Protein AF-A0A962G6C9-F1 (afdb_monomer_lite)

Secondary structure (DSSP, 8-state):
-----------------------------------EEEEEEETTS-EEEEEES-HHHHHHHHTT-TTEEEEEEEEETTS-SEEEEEBTTB-EEEEEEEEEEEEESS-EEEEEEE-PEESSS-BTTTEEEE-EEEEEEE-TTB-TT-PPPPEEEEEEEEE---S--S--EEEEE--

Radius of gyration: 26.84 Å; chains: 1; bounding box: 60×56×81 Å

pLDDT: mean 74.44, std 20.18, range [27.8, 94.75]

Structure (mmCIF, N/CA/C/O backbone):
data_AF-A0A962G6C9-F1
#
_entry.id   AF-A0A962G6C9-F1
#
loop_
_atom_site.group_PDB
_atom_site.id
_atom_site.type_symbol
_atom_site.label_atom_id
_atom_site.label_alt_id
_atom_site.label_comp_id
_atom_site.label_asym_id
_atom_site.label_entity_id
_atom_site.label_seq_id
_atom_site.pdbx_PDB_ins_code
_atom_site.Cartn_x
_atom_site.Cartn_y
_atom_site.Cartn_z
_atom_site.occupancy
_atom_site.B_iso_or_equiv
_atom_site.auth_seq_id
_atom_site.auth_comp_id
_atom_site.auth_asym_id
_atom_site.auth_atom_id
_atom_site.pdbx_PDB_model_num
ATOM 1 N N . MET A 1 1 ? 42.142 18.738 60.451 1.00 36.59 1 MET A N 1
ATOM 2 C CA . MET A 1 1 ? 43.001 19.901 60.116 1.00 36.59 1 MET A CA 1
ATOM 3 C C . MET A 1 1 ? 42.982 20.017 58.597 1.00 36.59 1 MET A C 1
ATOM 5 O O . MET A 1 1 ? 43.305 19.032 57.965 1.00 36.59 1 MET A O 1
ATOM 9 N N . ASN A 1 2 ? 42.498 21.064 57.933 1.00 34.97 2 ASN A N 1
ATOM 10 C CA . ASN A 1 2 ? 42.371 22.467 58.307 1.00 34.97 2 ASN A CA 1
ATOM 11 C C . ASN A 1 2 ? 41.088 23.094 57.746 1.00 34.97 2 ASN A C 1
ATOM 13 O O . ASN A 1 2 ? 40.652 22.789 56.641 1.00 34.97 2 ASN A O 1
ATOM 17 N N . ILE A 1 3 ? 40.534 23.989 58.557 1.00 39.53 3 ILE A N 1
ATOM 18 C CA . ILE A 1 3 ? 39.467 24.937 58.252 1.00 39.53 3 ILE A CA 1
ATOM 19 C C . ILE A 1 3 ? 40.115 26.148 57.574 1.00 39.53 3 ILE A C 1
ATOM 21 O O . ILE A 1 3 ? 41.134 26.634 58.063 1.00 39.53 3 ILE A O 1
ATOM 25 N N . LEU A 1 4 ? 39.501 26.687 56.519 1.00 37.72 4 LEU A N 1
ATOM 26 C CA . LEU A 1 4 ? 39.697 28.091 56.159 1.00 37.72 4 LEU A CA 1
ATOM 27 C C . LEU A 1 4 ? 38.360 28.708 55.733 1.00 37.72 4 LEU A C 1
ATOM 29 O O . LEU A 1 4 ? 37.904 28.550 54.604 1.00 37.72 4 LEU A O 1
ATOM 33 N N . CYS A 1 5 ? 37.734 29.403 56.681 1.00 33.31 5 CYS A N 1
ATOM 34 C CA . CYS A 1 5 ? 36.643 30.339 56.443 1.00 33.31 5 CYS A CA 1
ATOM 35 C C . CYS A 1 5 ? 37.229 31.696 56.035 1.00 33.31 5 CYS A C 1
ATOM 37 O O . CYS A 1 5 ? 38.112 32.207 56.722 1.00 33.31 5 CYS A O 1
ATOM 39 N N . ILE A 1 6 ? 36.675 32.332 55.001 1.00 50.03 6 ILE A N 1
ATOM 40 C CA . ILE A 1 6 ? 36.778 33.785 54.819 1.00 50.03 6 ILE A CA 1
ATOM 41 C C . ILE A 1 6 ? 35.361 34.328 54.632 1.00 50.03 6 ILE A C 1
ATOM 43 O O . ILE A 1 6 ? 34.723 34.111 53.607 1.00 50.03 6 ILE A O 1
ATOM 47 N N . CYS A 1 7 ? 34.877 35.037 55.651 1.00 37.78 7 CYS A N 1
ATOM 48 C CA . CYS A 1 7 ? 33.673 35.860 55.601 1.00 37.78 7 CYS A CA 1
ATOM 49 C C . CYS A 1 7 ? 34.044 37.297 55.208 1.00 37.78 7 CYS A C 1
ATOM 51 O O . CYS A 1 7 ? 34.877 37.905 55.877 1.00 37.78 7 CYS A O 1
ATOM 53 N N . ARG A 1 8 ? 33.342 37.884 54.229 1.00 34.12 8 ARG A N 1
ATOM 54 C CA . ARG A 1 8 ? 33.003 39.322 54.199 1.00 34.12 8 ARG A CA 1
ATOM 55 C C . ARG A 1 8 ? 31.625 39.521 53.548 1.00 34.12 8 ARG A C 1
ATOM 57 O O . ARG A 1 8 ? 31.413 39.183 52.391 1.00 34.12 8 ARG A O 1
ATOM 64 N N . THR A 1 9 ? 30.698 40.041 54.345 1.00 39.00 9 THR A N 1
ATOM 65 C CA . THR A 1 9 ? 29.348 40.563 54.043 1.00 39.00 9 THR A CA 1
ATOM 66 C C . THR A 1 9 ? 29.424 42.000 53.456 1.00 39.00 9 THR A C 1
ATOM 68 O O . THR A 1 9 ? 30.525 42.538 53.358 1.00 39.00 9 THR A O 1
ATOM 71 N N . PRO A 1 10 ? 28.312 42.741 53.236 1.00 51.50 10 PRO A N 1
ATOM 72 C CA . PRO A 1 10 ? 27.133 42.487 52.387 1.00 51.50 10 PRO A CA 1
ATOM 73 C C . PRO A 1 10 ? 26.780 43.717 51.492 1.00 51.50 10 PRO A C 1
ATOM 75 O O . PRO A 1 10 ? 27.115 44.848 51.833 1.00 51.50 10 PRO A O 1
ATOM 78 N N . ALA A 1 11 ? 26.005 43.563 50.407 1.00 36.72 11 ALA A N 1
ATOM 79 C CA . ALA A 1 11 ? 25.387 44.717 49.721 1.00 36.72 11 ALA A CA 1
ATOM 80 C C . ALA A 1 11 ? 24.060 44.379 49.003 1.00 36.72 11 ALA A C 1
ATOM 82 O O . ALA A 1 11 ? 24.026 43.967 47.855 1.00 36.72 11 ALA A O 1
ATOM 83 N N . ARG A 1 12 ? 22.968 44.534 49.762 1.00 34.00 12 ARG A N 1
ATOM 84 C CA . ARG A 1 12 ? 21.758 45.346 49.498 1.00 34.00 12 ARG A CA 1
ATOM 85 C C . ARG A 1 12 ? 21.160 45.447 48.068 1.00 34.00 12 ARG A C 1
ATOM 87 O O . ARG A 1 12 ? 21.757 46.077 47.210 1.00 34.00 12 ARG A O 1
ATOM 94 N N . ARG A 1 13 ? 19.850 45.104 48.008 1.00 37.91 13 ARG A N 1
ATOM 95 C CA . ARG A 1 13 ? 18.742 45.617 47.141 1.00 37.91 13 ARG A CA 1
ATOM 96 C C . ARG A 1 13 ? 18.883 45.325 45.635 1.00 37.91 13 ARG A C 1
ATOM 98 O O . ARG A 1 13 ? 19.931 45.546 45.068 1.00 37.91 13 ARG A O 1
ATOM 105 N N . THR A 1 14 ? 17.891 44.773 44.937 1.00 40.28 14 THR A N 1
ATOM 106 C CA . THR A 1 14 ? 16.500 45.237 44.706 1.00 40.28 14 THR A CA 1
ATOM 107 C C . THR A 1 14 ? 15.707 44.052 44.119 1.00 40.28 14 THR A C 1
ATOM 109 O O . THR A 1 14 ? 16.202 43.377 43.230 1.00 40.28 14 THR A O 1
ATOM 112 N N . ALA A 1 15 ? 14.589 43.620 44.709 1.00 39.62 15 ALA A N 1
ATOM 113 C CA . ALA A 1 15 ? 13.221 43.946 44.273 1.00 39.62 15 ALA A CA 1
ATOM 114 C C . ALA A 1 15 ? 12.994 43.940 42.744 1.00 39.62 15 ALA A C 1
ATOM 116 O O . ALA A 1 15 ? 13.445 44.859 42.068 1.00 39.62 15 ALA A O 1
ATOM 117 N N . GLY A 1 16 ? 12.201 42.984 42.240 1.00 34.03 16 GLY A N 1
ATOM 118 C CA . GLY A 1 16 ? 11.497 43.140 40.961 1.00 34.03 16 GLY A CA 1
ATOM 119 C C . GLY A 1 16 ? 11.275 41.858 40.156 1.00 34.03 16 GLY A C 1
ATOM 120 O O . GLY A 1 16 ? 12.188 41.390 39.496 1.00 34.03 16 GLY A O 1
ATOM 121 N N . ALA A 1 17 ? 10.024 41.385 40.154 1.00 39.97 17 ALA A N 1
ATOM 122 C CA . ALA A 1 17 ? 9.391 40.521 39.149 1.00 39.97 17 ALA A CA 1
ATOM 123 C C . ALA A 1 17 ? 9.892 39.066 38.991 1.00 39.97 17 ALA A C 1
ATOM 125 O O . ALA A 1 17 ? 10.670 38.729 38.104 1.00 39.97 17 ALA A O 1
ATOM 126 N N . ILE A 1 18 ? 9.288 38.163 39.773 1.00 38.72 18 ILE A N 1
ATOM 127 C CA . ILE A 1 18 ? 9.101 36.763 39.367 1.00 38.72 18 ILE A CA 1
ATOM 128 C C . ILE A 1 18 ? 8.044 36.773 38.256 1.00 38.72 18 ILE A C 1
ATOM 130 O O . ILE A 1 18 ? 6.843 36.804 38.523 1.00 38.72 18 ILE A O 1
ATOM 134 N N . ALA A 1 19 ? 8.491 36.799 37.003 1.00 40.53 19 ALA A N 1
ATOM 135 C CA . ALA A 1 19 ? 7.649 36.431 35.877 1.00 40.53 19 ALA A CA 1
ATOM 136 C C . ALA A 1 19 ? 7.504 34.905 35.901 1.00 40.53 19 ALA A C 1
ATOM 138 O O . ALA A 1 19 ? 8.415 34.172 35.519 1.00 40.53 19 ALA A O 1
ATOM 139 N N . VAL A 1 20 ? 6.369 34.428 36.414 1.00 40.72 20 VAL A N 1
ATOM 140 C CA . VAL A 1 20 ? 5.939 33.035 36.272 1.00 40.72 20 VAL A CA 1
ATOM 141 C C . VAL A 1 20 ? 5.709 32.791 34.780 1.00 40.72 20 VAL A C 1
ATOM 143 O O . VAL A 1 20 ? 4.656 33.116 34.236 1.00 40.72 20 VAL A O 1
ATOM 146 N N . LEU A 1 21 ? 6.730 32.273 34.101 1.00 37.56 21 LEU A N 1
ATOM 147 C CA . LEU A 1 21 ? 6.610 31.722 32.757 1.00 37.56 21 LEU A CA 1
ATOM 148 C C . LEU A 1 21 ? 5.788 30.432 32.859 1.00 37.56 21 LEU A C 1
ATOM 150 O O . LEU A 1 21 ? 6.303 29.374 33.214 1.00 37.56 21 LEU A O 1
ATOM 154 N N . LEU A 1 22 ? 4.487 30.551 32.586 1.00 37.31 22 LEU A N 1
ATOM 155 C CA . LEU A 1 22 ? 3.615 29.423 32.266 1.00 37.31 22 LEU A CA 1
ATOM 156 C C . LEU A 1 22 ? 4.276 28.600 31.143 1.00 37.31 22 LEU A C 1
ATOM 158 O O . LEU A 1 22 ? 4.651 29.194 30.126 1.00 37.31 22 LEU A O 1
ATOM 162 N N . PRO A 1 23 ? 4.382 27.263 31.243 1.00 41.16 23 PRO A N 1
ATOM 163 C CA . PRO A 1 23 ? 4.684 26.467 30.071 1.00 41.16 23 PRO A CA 1
ATOM 164 C C . PRO A 1 23 ? 3.433 26.500 29.192 1.00 41.16 23 PRO A C 1
ATOM 166 O O . PRO A 1 23 ? 2.447 25.811 29.450 1.00 41.16 23 PRO A O 1
ATOM 169 N N . LEU A 1 24 ? 3.451 27.347 28.165 1.00 37.34 24 LEU A N 1
ATOM 170 C CA . LEU A 1 24 ? 2.517 27.247 27.056 1.00 37.34 24 LEU A CA 1
ATOM 171 C C . LEU A 1 24 ? 2.841 25.931 26.338 1.00 37.34 24 LEU A C 1
ATOM 173 O O . LEU A 1 24 ? 3.685 25.887 25.445 1.00 37.34 24 LEU A O 1
ATOM 177 N N . VAL A 1 25 ? 2.212 24.839 26.779 1.00 35.94 25 VAL A N 1
ATOM 178 C CA . VAL A 1 25 ? 2.174 23.581 26.035 1.00 35.94 25 VAL A CA 1
ATOM 179 C C . VAL A 1 25 ? 1.341 23.861 24.792 1.00 35.94 25 VAL A C 1
ATOM 181 O O . VAL A 1 25 ? 0.122 23.714 24.774 1.00 35.94 25 VAL A O 1
ATOM 184 N N . LEU A 1 26 ? 2.015 24.345 23.754 1.00 33.81 26 LEU A N 1
ATOM 185 C CA . LEU A 1 26 ? 1.517 24.327 22.393 1.00 33.81 26 LEU A CA 1
ATOM 186 C C . LEU A 1 26 ? 1.352 22.853 22.014 1.00 33.81 26 LEU A C 1
ATOM 188 O O . LEU A 1 26 ? 2.283 22.217 21.524 1.00 33.81 26 LEU A O 1
ATOM 192 N N . ALA A 1 27 ? 0.161 22.304 22.258 1.00 36.78 27 ALA A N 1
ATOM 193 C CA . ALA A 1 27 ? -0.325 21.117 21.571 1.00 36.78 27 ALA A CA 1
ATOM 194 C C . ALA A 1 27 ? -0.541 21.502 20.102 1.00 36.78 27 ALA A C 1
ATOM 196 O O . ALA A 1 27 ? -1.660 21.706 19.639 1.00 36.78 27 ALA A O 1
ATOM 197 N N . LEU A 1 28 ? 0.563 21.696 19.380 1.00 27.80 28 LEU A N 1
ATOM 198 C CA . LEU A 1 28 ? 0.532 21.737 17.932 1.00 27.80 28 LEU A CA 1
ATOM 199 C C . LEU A 1 28 ? -0.020 20.374 17.507 1.00 27.80 28 LEU A C 1
ATOM 201 O O . LEU A 1 28 ? 0.554 19.359 17.916 1.00 27.80 28 LEU A O 1
ATOM 205 N N . PRO A 1 29 ? -1.117 20.305 16.732 1.00 32.03 29 PRO A N 1
ATOM 206 C CA . PRO A 1 29 ? -1.449 19.061 16.070 1.00 32.03 29 PRO A CA 1
ATOM 207 C C . PRO A 1 29 ? -0.215 18.716 15.246 1.00 32.03 29 PRO A C 1
ATOM 209 O O . PRO A 1 29 ? 0.175 19.479 14.358 1.00 32.03 29 PRO A O 1
ATOM 212 N N . VAL A 1 30 ? 0.456 17.617 15.594 1.00 32.88 30 VAL A N 1
ATOM 213 C CA . VAL A 1 30 ? 1.446 17.007 14.717 1.00 32.88 30 VAL A CA 1
ATOM 214 C C . VAL A 1 30 ? 0.651 16.695 13.466 1.00 32.88 30 VAL A C 1
ATOM 216 O O . VAL A 1 30 ? -0.095 15.720 13.424 1.00 32.88 30 VAL A O 1
ATOM 219 N N . GLN A 1 31 ? 0.712 17.585 12.479 1.00 31.81 31 GLN A N 1
ATOM 220 C CA . GLN A 1 31 ? 0.276 17.248 11.147 1.00 31.81 31 GLN A CA 1
ATOM 221 C C . GLN A 1 31 ? 1.257 16.171 10.724 1.00 31.81 31 GLN A C 1
ATOM 223 O O . GLN A 1 31 ? 2.381 16.464 10.315 1.00 31.81 31 GLN A O 1
ATOM 228 N N . ALA A 1 32 ? 0.863 14.921 10.963 1.00 38.94 32 ALA A N 1
ATOM 229 C CA . ALA A 1 32 ? 1.493 13.756 10.400 1.00 38.94 32 ALA A CA 1
ATOM 230 C C . ALA A 1 32 ? 1.331 13.943 8.897 1.00 38.94 32 ALA A C 1
ATOM 232 O O . ALA A 1 32 ? 0.300 13.605 8.322 1.00 38.94 32 ALA A O 1
ATOM 233 N N . ARG A 1 33 ? 2.298 14.639 8.290 1.00 41.38 33 ARG A N 1
ATOM 234 C CA . ARG A 1 33 ? 2.400 14.745 6.843 1.00 41.38 33 ARG A CA 1
ATOM 235 C C . ARG A 1 33 ? 2.283 13.318 6.337 1.00 41.38 33 ARG A C 1
ATOM 237 O O . ARG A 1 33 ? 3.006 12.468 6.856 1.00 41.38 33 ARG A O 1
ATOM 244 N N . ALA A 1 34 ? 1.348 13.077 5.417 1.00 51.91 34 ALA A N 1
ATOM 245 C CA . ALA A 1 34 ? 1.219 11.812 4.710 1.00 51.91 34 ALA A CA 1
ATOM 246 C C . ALA A 1 34 ? 2.630 11.360 4.328 1.00 51.91 34 ALA A C 1
ATOM 248 O O . ALA A 1 34 ? 3.294 12.013 3.518 1.00 51.91 34 ALA A O 1
ATOM 249 N N . ALA A 1 35 ? 3.163 10.364 5.028 1.00 57.62 35 ALA A N 1
ATOM 250 C CA . ALA A 1 35 ? 4.516 9.915 4.785 1.00 57.62 35 ALA A CA 1
ATOM 251 C C . ALA A 1 35 ? 4.414 9.016 3.559 1.00 57.62 35 ALA A C 1
ATOM 253 O O . ALA A 1 35 ? 4.031 7.860 3.669 1.00 57.62 35 ALA A O 1
ATOM 254 N N . GLN A 1 36 ? 4.640 9.598 2.384 1.00 75.88 36 GLN A N 1
ATOM 255 C CA . GLN A 1 36 ? 4.642 8.859 1.130 1.00 75.88 36 GLN A CA 1
ATOM 256 C C . GLN A 1 36 ? 5.839 7.912 1.139 1.00 75.88 36 GLN A C 1
ATOM 258 O O . GLN A 1 36 ? 6.977 8.331 1.386 1.00 75.88 36 GLN A O 1
ATOM 263 N N . GLU A 1 37 ? 5.585 6.641 0.864 1.00 85.62 37 GLU A N 1
ATOM 264 C CA . GLU A 1 37 ? 6.616 5.615 0.819 1.00 85.62 37 GLU A CA 1
ATOM 265 C C . GLU A 1 37 ? 6.953 5.307 -0.639 1.00 85.62 37 GLU A C 1
ATOM 267 O O . GLU A 1 37 ? 6.101 4.917 -1.433 1.00 85.62 37 GLU A O 1
ATOM 272 N N . LEU A 1 38 ? 8.208 5.522 -1.026 1.00 87.94 38 LEU A N 1
ATOM 273 C CA . LEU A 1 38 ? 8.743 5.051 -2.297 1.00 87.94 38 LEU A CA 1
ATOM 274 C C . LEU A 1 38 ? 9.320 3.658 -2.083 1.00 87.94 38 LEU A C 1
ATOM 276 O O . LEU A 1 38 ? 10.279 3.503 -1.329 1.00 87.94 38 LEU A O 1
ATOM 280 N N . VAL A 1 39 ? 8.800 2.675 -2.807 1.00 89.81 39 VAL A N 1
ATOM 281 C CA . VAL A 1 39 ? 9.344 1.321 -2.834 1.00 89.81 39 VAL A CA 1
ATOM 282 C C . VAL A 1 39 ? 10.090 1.112 -4.144 1.00 89.81 39 VAL A C 1
ATOM 284 O O . VAL A 1 39 ? 9.560 1.326 -5.237 1.00 89.81 39 VAL A O 1
ATOM 287 N N . VAL A 1 40 ? 11.345 0.690 -4.029 1.00 91.38 40 VAL A N 1
ATOM 288 C CA . VAL A 1 40 ? 12.231 0.394 -5.153 1.00 91.38 40 VAL A CA 1
ATOM 289 C C . VAL A 1 40 ? 12.539 -1.092 -5.140 1.00 91.38 40 VAL A C 1
ATOM 291 O O . VAL A 1 40 ? 13.115 -1.601 -4.179 1.00 91.38 40 VAL A O 1
ATOM 294 N N . VAL A 1 41 ? 12.186 -1.783 -6.220 1.00 92.88 41 VAL A N 1
ATOM 295 C CA . VAL A 1 41 ? 12.489 -3.202 -6.407 1.00 92.88 41 VAL A CA 1
ATOM 296 C C . VAL A 1 41 ? 13.611 -3.319 -7.423 1.00 92.88 41 VAL A C 1
ATOM 298 O O . VAL A 1 41 ? 13.495 -2.861 -8.558 1.00 92.88 41 VAL A O 1
ATOM 301 N N . ARG A 1 42 ? 14.725 -3.928 -7.021 1.00 92.69 42 ARG A N 1
ATOM 302 C CA . ARG A 1 42 ? 15.888 -4.165 -7.882 1.00 92.69 42 ARG A CA 1
ATOM 303 C C . ARG A 1 42 ? 15.732 -5.464 -8.664 1.00 92.69 42 ARG A C 1
ATOM 305 O O . ARG A 1 42 ? 15.047 -6.388 -8.235 1.00 92.69 42 ARG A O 1
ATOM 312 N N . LYS A 1 43 ? 16.443 -5.577 -9.788 1.00 90.38 43 LYS A N 1
ATOM 313 C CA . LYS A 1 43 ? 16.488 -6.790 -10.633 1.00 90.38 43 LYS A CA 1
ATOM 314 C C . LYS A 1 43 ? 17.011 -8.025 -9.893 1.00 90.38 43 LYS A C 1
ATOM 316 O O . LYS A 1 43 ? 16.748 -9.145 -10.309 1.00 90.38 43 LYS A O 1
ATOM 321 N N . THR A 1 44 ? 17.712 -7.825 -8.779 1.00 90.12 44 THR A N 1
ATOM 322 C CA . THR A 1 44 ? 18.154 -8.886 -7.863 1.00 90.12 44 THR A CA 1
ATOM 323 C C . THR A 1 44 ? 17.027 -9.450 -6.989 1.00 90.12 44 THR A C 1
ATOM 325 O O . THR A 1 44 ? 17.269 -10.387 -6.234 1.00 90.12 44 THR A O 1
ATOM 328 N N . GLY A 1 45 ? 15.819 -8.878 -7.047 1.00 85.00 45 GLY A N 1
ATOM 329 C CA . GLY A 1 45 ? 14.684 -9.227 -6.189 1.00 85.00 45 GLY A CA 1
ATOM 330 C C . GLY A 1 45 ? 14.683 -8.512 -4.835 1.00 85.00 45 GLY A C 1
ATOM 331 O O . GLY A 1 45 ? 13.757 -8.693 -4.050 1.00 85.00 45 GLY A O 1
ATOM 332 N N . GLN A 1 46 ? 15.692 -7.687 -4.546 1.00 89.94 46 GLN A N 1
ATOM 333 C CA . GLN A 1 46 ? 15.725 -6.893 -3.319 1.00 89.94 46 GLN A CA 1
ATOM 334 C C . GLN A 1 46 ? 14.777 -5.698 -3.419 1.00 89.94 46 GLN A C 1
ATOM 336 O O . GLN A 1 46 ? 14.846 -4.932 -4.381 1.00 89.94 46 GLN A O 1
ATOM 341 N N . ALA A 1 47 ? 13.941 -5.521 -2.400 1.00 88.94 47 ALA A N 1
ATOM 342 C CA . ALA A 1 47 ? 13.102 -4.344 -2.233 1.00 88.94 47 ALA A CA 1
ATOM 343 C C . ALA A 1 47 ? 13.688 -3.420 -1.159 1.00 88.94 47 ALA A C 1
ATOM 345 O O . ALA A 1 47 ? 14.271 -3.871 -0.171 1.00 88.94 47 ALA A O 1
ATOM 346 N N . SER A 1 48 ? 13.551 -2.115 -1.353 1.00 88.62 48 SER A N 1
ATOM 347 C CA . SER A 1 48 ? 13.905 -1.098 -0.364 1.00 88.62 48 SER A CA 1
ATOM 348 C C . SER A 1 48 ? 12.824 -0.036 -0.333 1.00 88.62 48 SER A C 1
ATOM 350 O O . SER A 1 48 ? 12.345 0.372 -1.392 1.00 88.62 48 SER A O 1
ATOM 352 N N . SER A 1 49 ? 12.461 0.413 0.863 1.00 85.62 49 SER A N 1
ATOM 353 C CA . SER A 1 49 ? 11.496 1.485 1.047 1.00 85.62 49 SER A CA 1
ATOM 354 C C . SER A 1 49 ? 12.130 2.749 1.606 1.00 85.62 49 SER A C 1
ATOM 356 O O . SER A 1 49 ? 13.070 2.713 2.403 1.00 85.62 49 SER A O 1
ATOM 358 N N . TYR A 1 50 ? 11.614 3.887 1.151 1.00 82.81 50 TYR A N 1
ATOM 359 C CA . TYR A 1 50 ? 12.108 5.208 1.499 1.00 82.81 50 TYR A CA 1
ATOM 360 C C . TYR A 1 50 ? 10.931 6.132 1.775 1.00 82.81 50 TYR A C 1
ATOM 362 O O . TYR A 1 50 ? 10.096 6.361 0.901 1.00 82.81 50 TYR A O 1
ATOM 370 N N . LEU A 1 51 ? 10.899 6.727 2.965 1.00 78.31 51 LEU A N 1
ATOM 371 C CA . LEU A 1 51 ? 9.976 7.822 3.238 1.00 78.31 51 LEU A CA 1
ATOM 372 C C . LEU A 1 51 ? 10.447 9.051 2.458 1.00 78.31 51 LEU A C 1
ATOM 374 O O . LEU A 1 51 ? 11.535 9.574 2.706 1.00 78.31 51 LEU A O 1
ATOM 378 N N . SER A 1 52 ? 9.640 9.500 1.500 1.00 65.31 52 SER A N 1
ATOM 379 C CA . SER A 1 52 ? 9.952 10.660 0.673 1.00 65.31 52 SER A CA 1
ATOM 380 C C . SER A 1 52 ? 8.954 11.779 0.949 1.00 65.31 52 SER A C 1
ATOM 382 O O . SER A 1 52 ? 7.751 11.572 0.819 1.00 65.31 52 SER A O 1
ATOM 384 N N . PRO A 1 53 ? 9.410 13.008 1.241 1.00 61.59 53 PRO A N 1
ATOM 385 C CA . PRO A 1 53 ? 8.526 14.168 1.285 1.00 61.59 53 PRO A CA 1
ATOM 386 C C . PRO A 1 53 ? 8.079 14.622 -0.119 1.00 61.59 53 PRO A C 1
ATOM 388 O O . PRO A 1 53 ? 7.374 15.621 -0.242 1.00 61.59 53 PRO A O 1
ATOM 391 N N . SER A 1 54 ? 8.533 13.973 -1.199 1.00 65.75 54 SER A N 1
ATOM 392 C CA . SER A 1 54 ? 8.190 14.348 -2.574 1.00 65.75 54 SER A CA 1
ATOM 393 C C . SER A 1 54 ? 8.022 13.132 -3.487 1.00 65.75 54 SER A C 1
ATOM 395 O O . SER A 1 54 ? 9.009 12.500 -3.877 1.00 65.75 54 SER A O 1
ATOM 397 N N . LYS A 1 55 ? 6.765 12.882 -3.890 1.00 65.06 55 LYS A N 1
ATOM 398 C CA . LYS A 1 55 ? 6.314 11.841 -4.835 1.00 65.06 55 LYS A CA 1
ATOM 399 C C . LYS A 1 55 ? 7.196 11.705 -6.078 1.00 65.06 55 LYS A C 1
ATOM 401 O O . LYS A 1 55 ? 7.539 10.603 -6.481 1.00 65.06 55 LYS A O 1
ATOM 406 N N . VAL A 1 56 ? 7.571 12.829 -6.690 1.00 62.41 56 VAL A N 1
ATOM 407 C CA . VAL A 1 56 ? 8.124 12.846 -8.057 1.00 62.41 56 VAL A CA 1
ATOM 408 C C . VAL A 1 56 ? 9.652 12.776 -8.080 1.00 62.41 56 VAL A C 1
ATOM 410 O O . VAL A 1 56 ? 10.221 12.082 -8.915 1.00 62.41 56 VAL A O 1
ATOM 413 N N . ALA A 1 57 ? 10.330 13.460 -7.155 1.00 65.38 57 ALA A N 1
ATOM 414 C CA . ALA A 1 57 ? 11.787 13.598 -7.198 1.00 65.38 57 ALA A CA 1
ATOM 415 C C . ALA A 1 57 ? 12.516 12.297 -6.827 1.00 65.38 57 ALA A C 1
ATOM 417 O O . ALA A 1 57 ? 13.410 11.863 -7.551 1.00 65.38 57 ALA A O 1
ATOM 418 N N . GLY A 1 58 ? 12.109 11.648 -5.727 1.00 71.06 58 GLY A N 1
ATOM 419 C CA . GLY A 1 58 ? 12.712 10.380 -5.303 1.00 71.06 58 GLY A CA 1
ATOM 420 C C . GLY A 1 58 ? 12.427 9.254 -6.295 1.00 71.06 58 GLY A C 1
ATOM 421 O O . GLY A 1 58 ? 13.312 8.472 -6.634 1.00 71.06 58 GLY A O 1
ATOM 422 N N . ALA A 1 59 ? 11.202 9.221 -6.816 1.00 73.06 59 ALA A N 1
ATOM 423 C CA . ALA A 1 59 ? 10.781 8.197 -7.750 1.00 73.06 59 ALA A CA 1
ATOM 424 C C . ALA A 1 59 ? 11.490 8.352 -9.108 1.00 73.06 59 ALA A C 1
ATOM 426 O O . ALA A 1 59 ? 12.019 7.376 -9.628 1.00 73.06 59 ALA A O 1
ATOM 427 N N . ALA A 1 60 ? 11.620 9.578 -9.632 1.00 76.44 60 ALA A N 1
ATOM 428 C CA . ALA A 1 60 ? 12.388 9.839 -10.850 1.00 76.44 60 ALA A CA 1
ATOM 429 C C . ALA A 1 60 ? 13.863 9.425 -10.720 1.00 76.44 60 ALA A C 1
ATOM 431 O O . ALA A 1 60 ? 14.401 8.826 -11.647 1.00 76.44 60 ALA A O 1
ATOM 432 N N . ALA A 1 61 ? 14.500 9.684 -9.573 1.00 80.75 61 ALA A N 1
ATOM 433 C CA . ALA A 1 61 ? 15.885 9.279 -9.334 1.00 80.75 61 ALA A CA 1
ATOM 434 C C . ALA A 1 61 ? 16.055 7.749 -9.322 1.00 80.75 61 ALA A C 1
ATOM 436 O O . ALA A 1 61 ? 16.979 7.237 -9.950 1.00 80.75 61 ALA A O 1
ATOM 437 N N . ALA A 1 62 ? 15.145 7.014 -8.671 1.00 83.38 62 ALA A N 1
ATOM 438 C CA . ALA A 1 62 ? 15.166 5.549 -8.675 1.00 83.38 62 ALA A CA 1
ATOM 439 C C . ALA A 1 62 ? 15.034 4.975 -10.095 1.00 83.38 62 ALA A C 1
ATOM 441 O O . ALA A 1 62 ? 15.685 3.993 -10.434 1.00 83.38 62 ALA A O 1
ATOM 442 N N . CYS A 1 63 ? 14.241 5.617 -10.950 1.00 83.44 63 CYS A N 1
ATOM 443 C CA . CYS A 1 63 ? 14.017 5.170 -12.322 1.00 83.44 63 CYS A CA 1
ATOM 444 C C . CYS A 1 63 ? 15.198 5.395 -13.278 1.00 83.44 63 CYS A C 1
ATOM 446 O O . CYS A 1 63 ? 15.140 4.928 -14.415 1.00 83.44 63 CYS A O 1
ATOM 448 N N . LEU A 1 64 ? 16.240 6.115 -12.852 1.00 86.56 64 LEU A N 1
ATOM 449 C CA . LEU A 1 64 ? 17.479 6.287 -13.616 1.00 86.56 64 LEU A CA 1
ATOM 450 C C . LEU A 1 64 ? 18.536 5.228 -13.271 1.00 86.56 64 LEU A C 1
ATOM 452 O O . LEU A 1 64 ? 19.525 5.098 -13.989 1.00 86.56 64 LEU A O 1
ATOM 456 N N . ASP A 1 65 ? 18.350 4.479 -12.184 1.00 87.19 65 ASP A N 1
ATOM 457 C CA . ASP A 1 65 ? 19.253 3.399 -11.794 1.00 87.19 65 ASP A CA 1
ATOM 458 C C . ASP A 1 65 ? 18.928 2.136 -12.609 1.00 87.19 65 ASP A C 1
ATOM 460 O O . ASP A 1 65 ? 17.886 1.506 -12.436 1.00 87.19 65 ASP A O 1
ATOM 464 N N . GLU A 1 66 ? 19.844 1.732 -13.494 1.00 87.69 66 GLU A N 1
ATOM 465 C CA . GLU A 1 66 ? 19.671 0.565 -14.371 1.00 87.69 66 GLU A CA 1
ATOM 466 C C . GLU A 1 66 ? 19.490 -0.763 -13.619 1.00 87.69 66 GLU A C 1
ATOM 468 O O . GLU A 1 66 ? 19.011 -1.745 -14.196 1.00 87.69 66 GLU A O 1
ATOM 473 N N . SER A 1 67 ? 19.873 -0.833 -12.343 1.00 90.00 67 SER A N 1
ATOM 474 C CA . SER A 1 67 ? 19.673 -2.025 -11.517 1.00 90.00 67 SER A CA 1
ATOM 475 C C . SER A 1 67 ? 18.253 -2.132 -10.948 1.00 90.00 67 SER A C 1
ATOM 477 O O . SER A 1 67 ? 17.882 -3.189 -10.425 1.00 90.00 67 SER A O 1
ATOM 479 N N . VAL A 1 68 ? 17.441 -1.079 -11.068 1.00 90.94 68 VAL A N 1
ATOM 480 C CA . VAL A 1 68 ? 16.034 -1.075 -10.662 1.00 90.94 68 VAL A CA 1
ATOM 481 C C . VAL A 1 68 ? 15.201 -1.858 -11.674 1.00 90.94 68 VAL A C 1
ATOM 483 O O . VAL A 1 68 ? 15.281 -1.661 -12.885 1.00 90.94 68 VAL A O 1
ATOM 486 N N . ALA A 1 69 ? 14.408 -2.798 -11.164 1.00 91.94 69 ALA A N 1
ATOM 487 C CA . ALA A 1 69 ? 13.427 -3.533 -11.945 1.00 91.94 69 ALA A CA 1
ATOM 488 C C . ALA A 1 69 ? 12.187 -2.665 -12.156 1.00 91.94 69 ALA A C 1
ATOM 490 O O . ALA A 1 69 ? 11.809 -2.410 -13.296 1.00 91.94 69 ALA A O 1
ATOM 491 N N . PHE A 1 70 ? 11.597 -2.181 -11.066 1.00 91.31 70 PHE A N 1
ATOM 492 C CA . PHE A 1 70 ? 10.470 -1.256 -11.067 1.00 91.31 70 PHE A CA 1
ATOM 493 C C . PHE A 1 70 ? 10.414 -0.502 -9.734 1.00 91.31 70 PHE A C 1
ATOM 495 O O . PHE A 1 70 ? 10.991 -0.935 -8.733 1.00 91.31 70 PHE A O 1
ATOM 502 N N . ALA A 1 71 ? 9.725 0.633 -9.720 1.00 90.31 71 ALA A N 1
ATOM 503 C CA . ALA A 1 71 ? 9.513 1.423 -8.513 1.00 90.31 71 ALA A CA 1
ATOM 504 C C . ALA A 1 71 ? 8.094 1.983 -8.480 1.00 90.31 71 ALA A C 1
ATOM 506 O O . ALA A 1 71 ? 7.527 2.328 -9.520 1.00 90.31 71 ALA A O 1
ATOM 507 N N . PHE A 1 72 ? 7.534 2.099 -7.283 1.00 89.44 72 PHE A N 1
ATOM 508 C CA . PHE A 1 72 ? 6.183 2.599 -7.067 1.00 89.44 72 PHE A CA 1
ATOM 509 C C . PHE A 1 72 ? 6.105 3.423 -5.786 1.00 89.44 72 PHE A C 1
ATOM 511 O O . PHE A 1 72 ? 6.888 3.228 -4.858 1.00 89.44 72 PHE A O 1
ATOM 518 N N . THR A 1 73 ? 5.168 4.363 -5.744 1.00 88.75 73 THR A N 1
ATOM 519 C CA . THR A 1 73 ? 4.859 5.119 -4.528 1.00 88.75 73 THR A CA 1
ATOM 520 C C . THR A 1 73 ? 3.599 4.583 -3.884 1.00 88.75 73 THR A C 1
ATOM 522 O O . THR A 1 73 ? 2.647 4.249 -4.590 1.00 88.75 73 THR A O 1
ATOM 525 N N . VAL A 1 74 ? 3.588 4.580 -2.562 1.00 88.94 74 VAL A N 1
ATOM 526 C CA . VAL A 1 74 ? 2.484 4.145 -1.725 1.00 88.94 74 VAL A CA 1
ATOM 527 C C . VAL A 1 74 ? 2.020 5.321 -0.878 1.00 88.94 74 VAL A C 1
ATOM 529 O O . VAL A 1 74 ? 2.835 6.029 -0.278 1.00 88.94 74 VAL A O 1
ATOM 532 N N . GLU A 1 75 ? 0.713 5.558 -0.866 1.00 87.81 75 GLU A N 1
ATOM 533 C CA . GLU A 1 75 ? 0.100 6.641 -0.109 1.00 87.81 75 GLU A CA 1
ATOM 534 C C . GLU A 1 75 ? -1.294 6.230 0.391 1.00 87.81 75 GLU A C 1
ATOM 536 O O . GLU A 1 75 ? -2.031 5.560 -0.332 1.00 87.81 75 GLU A O 1
ATOM 541 N N . PRO A 1 76 ? -1.707 6.632 1.603 1.00 88.25 76 PRO A N 1
ATOM 542 C CA . PRO A 1 76 ? -3.097 6.495 2.021 1.00 88.25 76 PRO A CA 1
ATOM 543 C C . PRO A 1 76 ? -4.020 7.274 1.078 1.00 88.25 76 PRO A C 1
ATOM 545 O O . PRO A 1 76 ? -3.749 8.434 0.776 1.00 88.25 76 PRO A O 1
ATOM 548 N N . HIS A 1 77 ? -5.137 6.678 0.662 1.00 89.12 77 HIS A N 1
ATOM 549 C CA . HIS A 1 77 ? -6.046 7.272 -0.330 1.00 89.12 77 HIS A CA 1
ATOM 550 C C . HIS A 1 77 ? -6.581 8.663 0.063 1.00 89.12 77 HIS A C 1
ATOM 552 O O . HIS A 1 77 ? -6.787 9.538 -0.773 1.00 89.12 77 HIS A O 1
ATOM 558 N N . ASP A 1 78 ? -6.801 8.885 1.358 1.00 86.69 78 ASP A N 1
ATOM 559 C CA . ASP A 1 78 ? -7.280 10.153 1.918 1.00 86.69 78 ASP A CA 1
ATOM 560 C C . ASP A 1 78 ? -6.144 11.105 2.339 1.00 86.69 78 ASP A C 1
ATOM 562 O O . ASP A 1 78 ? -6.405 12.165 2.911 1.00 86.69 78 ASP A O 1
ATOM 566 N N . GLY A 1 79 ? -4.885 10.733 2.088 1.00 82.69 79 GLY A N 1
ATOM 567 C CA . GLY A 1 79 ? -3.706 11.516 2.448 1.00 82.69 79 GLY A CA 1
ATOM 568 C C . GLY A 1 79 ? -3.431 11.587 3.951 1.00 82.69 79 GLY A C 1
ATOM 569 O O . GLY A 1 79 ? -2.722 12.485 4.403 1.00 82.69 79 GLY A O 1
ATOM 570 N N . VAL A 1 80 ? -3.981 10.684 4.763 1.00 82.25 80 VAL A N 1
ATOM 571 C CA . VAL A 1 80 ? -3.754 10.696 6.211 1.00 82.25 80 VAL A CA 1
ATOM 572 C C . VAL A 1 80 ? -2.945 9.451 6.606 1.00 82.25 80 VAL A C 1
ATOM 574 O O . VAL A 1 80 ? -3.330 8.328 6.332 1.00 82.25 80 VAL A O 1
ATOM 577 N N . ALA A 1 81 ? -1.787 9.618 7.253 1.00 78.38 81 ALA A N 1
ATOM 578 C CA . ALA A 1 81 ? -0.839 8.512 7.505 1.00 78.38 81 ALA A CA 1
ATOM 579 C C . ALA A 1 81 ? -1.273 7.522 8.599 1.00 78.38 81 ALA A C 1
ATOM 581 O O . ALA A 1 81 ? -0.760 6.409 8.682 1.00 78.38 81 ALA A O 1
ATOM 582 N N . SER A 1 82 ? -2.208 7.915 9.459 1.00 84.19 82 SER A N 1
ATOM 583 C CA . SER A 1 82 ? -2.721 7.059 10.523 1.00 84.19 82 SER A CA 1
ATOM 584 C C . SER A 1 82 ? -4.219 7.231 10.697 1.00 84.19 82 SER A C 1
ATOM 586 O O . SER A 1 82 ? -4.791 8.258 10.328 1.00 84.19 82 SER A O 1
ATOM 588 N N . ILE A 1 83 ? -4.870 6.210 11.237 1.00 84.00 83 ILE A N 1
ATOM 589 C CA . ILE A 1 83 ? -6.251 6.299 11.706 1.00 84.00 83 ILE A CA 1
ATOM 590 C C . ILE A 1 83 ? -6.287 6.115 13.210 1.00 84.00 83 ILE A C 1
ATOM 592 O O . ILE A 1 83 ? -5.456 5.409 13.778 1.00 84.00 83 ILE A O 1
ATOM 596 N N . GLN A 1 84 ? -7.276 6.746 13.828 1.00 88.00 84 GLN A N 1
ATOM 597 C CA . GLN A 1 84 ? -7.620 6.520 15.218 1.00 88.00 84 GLN A CA 1
ATOM 598 C C . GLN A 1 84 ? -8.896 5.691 15.248 1.00 88.00 84 GLN A C 1
ATOM 600 O O . GLN A 1 84 ? -9.922 6.124 14.725 1.00 88.00 84 GLN A O 1
ATOM 605 N N . LEU A 1 85 ? -8.819 4.507 15.841 1.00 85.38 85 LEU A N 1
ATOM 606 C CA . LEU A 1 85 ? -9.970 3.655 16.094 1.00 85.38 85 LEU A CA 1
ATOM 607 C C . LEU A 1 85 ? -10.295 3.670 17.572 1.00 85.38 85 LEU A C 1
ATOM 609 O O . LEU A 1 85 ? -9.405 3.769 18.416 1.00 85.38 85 LEU A O 1
ATOM 613 N N . GLN A 1 86 ? -11.571 3.554 17.889 1.00 83.94 86 GLN A N 1
ATOM 614 C CA . GLN A 1 86 ? -12.035 3.642 19.247 1.00 83.94 86 GLN A CA 1
ATOM 615 C C . GLN A 1 86 ? -12.682 2.333 19.682 1.00 83.94 86 GLN A C 1
ATOM 617 O O . GLN A 1 86 ? -13.738 1.925 19.194 1.00 83.94 86 GLN A O 1
ATOM 622 N N . ARG A 1 87 ? -12.028 1.662 20.634 1.00 79.12 87 ARG A N 1
ATOM 623 C CA . ARG A 1 87 ? -12.513 0.383 21.159 1.00 79.12 87 ARG A CA 1
ATOM 624 C C . ARG A 1 87 ? -13.878 0.566 21.829 1.00 79.12 87 ARG A C 1
ATOM 626 O O . ARG A 1 87 ? -14.067 1.507 22.600 1.00 79.12 87 ARG A O 1
ATOM 633 N N . GLY A 1 88 ? -14.811 -0.340 21.534 1.00 74.31 88 GLY A N 1
ATOM 634 C CA . GLY A 1 88 ? -16.184 -0.318 22.051 1.00 74.31 88 GLY A CA 1
ATOM 635 C C . GLY A 1 88 ? -17.162 0.530 21.228 1.00 74.31 88 GLY A C 1
ATOM 636 O O . GLY A 1 88 ? -18.361 0.485 21.489 1.00 74.31 88 GLY A O 1
ATOM 637 N N . THR A 1 89 ? -16.678 1.278 20.232 1.00 80.06 89 THR A N 1
ATOM 638 C CA . THR A 1 89 ? -17.520 1.984 19.250 1.00 80.06 89 THR A CA 1
ATOM 639 C C . THR A 1 89 ? -17.237 1.530 17.825 1.00 80.06 89 THR A C 1
ATOM 641 O O . THR A 1 89 ? -18.170 1.299 17.062 1.00 80.06 89 THR A O 1
ATOM 644 N N . ASP A 1 90 ? -15.963 1.371 17.473 1.00 81.38 90 ASP A N 1
ATOM 645 C CA . ASP A 1 90 ? -15.544 0.802 16.200 1.00 81.38 90 ASP A CA 1
ATOM 646 C C . ASP A 1 90 ? -15.397 -0.719 16.342 1.00 81.38 90 ASP A C 1
ATOM 648 O O . ASP A 1 90 ? -14.884 -1.217 17.346 1.00 81.38 90 ASP A O 1
ATOM 652 N N . VAL A 1 91 ? -15.841 -1.459 15.324 1.00 83.50 91 VAL A N 1
ATOM 653 C CA . VAL A 1 91 ? -15.711 -2.928 15.250 1.00 83.50 91 VAL A CA 1
ATOM 654 C C . VAL A 1 91 ? -14.786 -3.320 14.104 1.00 83.50 91 VAL A C 1
ATOM 656 O O . VAL A 1 91 ? -13.921 -4.180 14.258 1.00 83.50 91 VAL A O 1
ATOM 659 N N . SER A 1 92 ? -14.932 -2.656 12.960 1.00 88.50 92 SER A N 1
ATOM 660 C CA . SER A 1 92 ? -14.116 -2.891 11.776 1.00 88.50 92 SER A CA 1
ATOM 661 C C . SER A 1 92 ? -13.894 -1.607 10.992 1.00 88.50 92 SER A C 1
ATOM 663 O O . SER A 1 92 ? -14.732 -0.700 11.014 1.00 88.50 92 SER A O 1
ATOM 665 N N . ARG A 1 93 ? -12.780 -1.542 10.263 1.00 89.94 93 ARG A N 1
ATOM 666 C CA . ARG A 1 93 ? -12.473 -0.440 9.351 1.00 89.94 93 ARG A CA 1
ATOM 667 C C . ARG A 1 93 ? -11.673 -0.900 8.150 1.00 89.94 93 ARG A C 1
ATOM 669 O O . ARG A 1 93 ? -10.747 -1.681 8.295 1.00 89.94 93 ARG A O 1
ATOM 676 N N . ASP A 1 94 ? -11.973 -0.313 7.003 1.00 91.69 94 ASP A N 1
ATOM 677 C CA . ASP A 1 94 ? -11.161 -0.489 5.807 1.00 91.69 94 ASP A CA 1
ATOM 678 C C . ASP A 1 94 ? -10.183 0.674 5.667 1.00 91.69 94 ASP A C 1
ATOM 680 O O . ASP A 1 94 ? -10.548 1.844 5.826 1.00 91.69 94 ASP A O 1
ATOM 684 N N . ILE A 1 95 ? -8.938 0.336 5.355 1.00 90.12 95 ILE A N 1
ATOM 685 C CA . ILE A 1 95 ? -7.901 1.271 4.942 1.00 90.12 95 ILE A CA 1
ATOM 686 C C . ILE A 1 95 ? -7.708 1.106 3.442 1.00 90.12 95 ILE A C 1
ATOM 688 O O . ILE A 1 95 ? -7.458 0.003 2.963 1.00 90.12 95 ILE A O 1
ATOM 692 N N . VAL A 1 96 ? -7.783 2.211 2.704 1.00 92.38 96 VAL A N 1
ATOM 693 C CA . VAL A 1 96 ? -7.480 2.229 1.271 1.00 92.38 96 VAL A CA 1
ATOM 694 C C . VAL A 1 96 ? -6.107 2.854 1.058 1.00 92.38 96 VAL A C 1
ATOM 696 O O . VAL A 1 96 ? -5.828 3.948 1.558 1.00 92.38 96 VAL A O 1
ATOM 699 N N . ILE A 1 97 ? -5.261 2.137 0.328 1.00 90.75 97 ILE A N 1
ATOM 700 C CA . ILE A 1 97 ? -3.890 2.512 -0.003 1.00 90.75 97 ILE A CA 1
ATOM 701 C C . ILE A 1 97 ? -3.799 2.633 -1.517 1.00 90.75 97 ILE A C 1
ATOM 703 O O . ILE A 1 97 ? -4.137 1.691 -2.229 1.00 90.75 97 ILE A O 1
ATOM 707 N N . ASP A 1 98 ? -3.327 3.771 -2.004 1.00 91.62 98 ASP A N 1
ATOM 708 C CA . ASP A 1 98 ? -3.077 4.001 -3.416 1.00 91.62 98 ASP A CA 1
ATOM 709 C C . ASP A 1 98 ? -1.619 3.714 -3.757 1.00 91.62 98 ASP A C 1
ATOM 711 O O . ASP A 1 98 ? -0.682 4.241 -3.153 1.00 91.62 98 ASP A O 1
ATOM 715 N N . VAL A 1 99 ? -1.436 2.900 -4.791 1.00 90.81 99 VAL A N 1
ATOM 716 C CA . VAL A 1 99 ? -0.137 2.473 -5.290 1.00 90.81 99 VAL A CA 1
ATOM 717 C C . VAL A 1 99 ? 0.029 2.989 -6.704 1.00 90.81 99 VAL A C 1
ATOM 719 O O . VAL A 1 99 ? -0.718 2.639 -7.613 1.00 90.81 99 VAL A O 1
ATOM 722 N N . THR A 1 100 ? 1.013 3.852 -6.904 1.00 89.69 100 THR A N 1
ATOM 723 C CA . THR A 1 100 ? 1.287 4.470 -8.203 1.00 89.69 100 THR A CA 1
ATOM 724 C C . THR A 1 100 ? 2.583 3.897 -8.759 1.00 89.69 100 THR A C 1
ATOM 726 O O . THR A 1 100 ? 3.647 4.128 -8.185 1.00 89.69 100 THR A O 1
ATOM 729 N N . LEU A 1 101 ? 2.521 3.176 -9.883 1.00 89.81 101 LEU A N 1
ATOM 730 C CA . LEU A 1 101 ? 3.730 2.741 -10.584 1.00 89.81 101 LEU A CA 1
ATOM 731 C C . LEU A 1 101 ? 4.448 3.958 -11.183 1.00 89.81 101 LEU A C 1
ATOM 733 O O . LEU A 1 101 ? 3.854 4.732 -11.942 1.00 89.81 101 LEU A O 1
ATOM 737 N N . THR A 1 102 ? 5.732 4.101 -10.864 1.00 88.19 102 THR A N 1
ATOM 738 C CA . THR A 1 102 ? 6.572 5.207 -11.342 1.00 88.19 102 THR A CA 1
ATOM 739 C C . THR A 1 102 ? 7.374 4.810 -12.576 1.00 88.19 102 THR A C 1
ATOM 741 O O . THR A 1 102 ? 7.505 5.590 -13.518 1.00 88.19 102 THR A O 1
ATOM 744 N N . CYS A 1 103 ? 7.943 3.609 -12.566 1.00 89.50 103 CYS A N 1
ATOM 745 C CA . CYS A 1 103 ? 8.703 3.072 -13.686 1.00 89.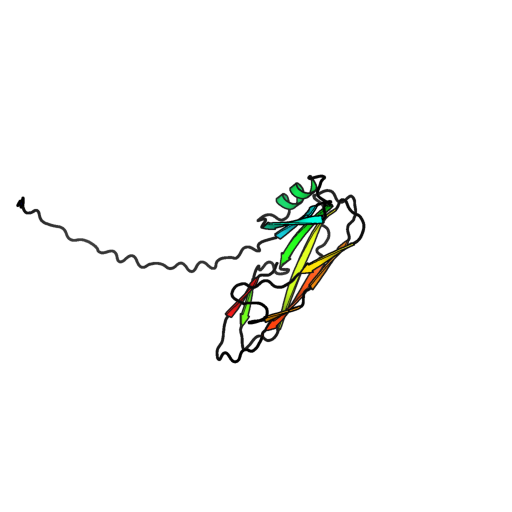50 103 CYS A CA 1
ATOM 746 C C . CYS A 1 103 ? 8.794 1.560 -13.613 1.00 89.50 103 CYS A C 1
ATOM 748 O O . CYS A 1 103 ? 8.734 0.971 -12.533 1.00 89.50 103 CYS A O 1
ATOM 750 N N . SER A 1 104 ? 9.010 0.956 -14.777 1.00 90.94 104 SER A N 1
ATOM 751 C CA . SER A 1 104 ? 9.287 -0.463 -14.911 1.00 90.94 104 SER A CA 1
ATOM 752 C C . SER A 1 104 ? 10.199 -0.720 -16.104 1.00 90.94 104 SER A C 1
ATOM 754 O O . SER A 1 104 ? 9.967 -0.252 -17.219 1.00 90.94 104 SER A O 1
ATOM 756 N N . SER A 1 105 ? 11.227 -1.526 -15.864 1.00 90.06 105 SER A N 1
ATOM 757 C CA . SER A 1 105 ? 12.038 -2.173 -16.897 1.00 90.06 105 SER A CA 1
ATOM 758 C C . SER A 1 105 ? 11.523 -3.573 -17.249 1.00 90.06 105 SER A C 1
ATOM 760 O O . SER A 1 105 ? 12.004 -4.180 -18.203 1.00 90.06 105 SER A O 1
ATOM 762 N N . LEU A 1 106 ? 10.546 -4.088 -16.495 1.00 88.75 106 LEU A N 1
ATOM 763 C CA . LEU A 1 106 ? 9.934 -5.400 -16.691 1.00 88.75 106 LEU A CA 1
ATOM 764 C C . LEU A 1 106 ? 8.562 -5.279 -17.360 1.00 88.75 106 LEU A C 1
ATOM 766 O O . LEU A 1 106 ? 7.885 -4.263 -17.208 1.00 88.75 106 LEU A O 1
ATOM 770 N N . GLN A 1 107 ? 8.147 -6.339 -18.055 1.00 90.81 107 GLN A N 1
ATOM 771 C CA . GLN A 1 107 ? 6.796 -6.496 -18.599 1.00 90.81 107 GLN A CA 1
ATOM 772 C C . GLN A 1 107 ? 6.018 -7.541 -17.800 1.00 90.81 107 GLN A C 1
ATOM 774 O O . GLN A 1 107 ? 6.583 -8.572 -17.428 1.00 90.81 107 GLN A O 1
ATOM 779 N N . GLY A 1 108 ? 4.729 -7.298 -17.566 1.00 90.50 108 GLY A N 1
ATOM 780 C CA . GLY A 1 108 ? 3.828 -8.250 -16.918 1.00 90.50 108 GLY A CA 1
ATOM 781 C C . GLY A 1 108 ? 3.067 -7.634 -15.752 1.00 90.50 108 GLY A C 1
ATOM 782 O O . GLY A 1 108 ? 2.609 -6.502 -15.828 1.00 90.50 108 GLY A O 1
ATOM 783 N N . THR A 1 109 ? 2.917 -8.380 -14.662 1.00 91.75 109 THR A N 1
ATOM 784 C CA . THR A 1 109 ? 2.125 -7.948 -13.506 1.00 91.75 109 THR A CA 1
ATOM 785 C C . THR A 1 109 ? 2.888 -8.195 -12.213 1.00 91.75 109 THR A C 1
ATOM 787 O O . THR A 1 109 ? 3.466 -9.266 -12.032 1.00 91.75 109 THR A O 1
ATOM 790 N N . ALA A 1 110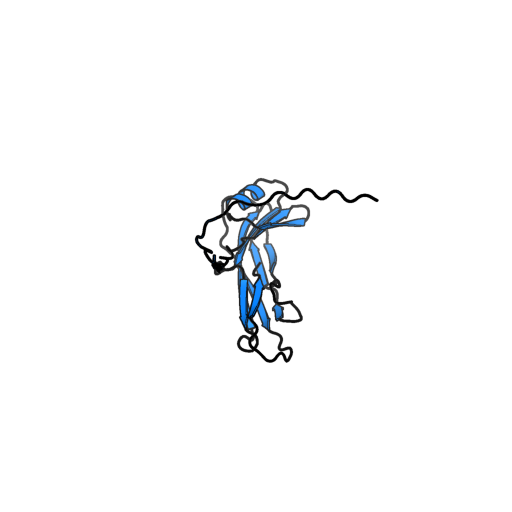 ? 2.863 -7.223 -11.303 1.00 90.50 110 ALA A N 1
ATOM 791 C CA . ALA A 1 110 ? 3.339 -7.381 -9.933 1.00 90.50 110 ALA A CA 1
ATOM 792 C C . ALA A 1 110 ? 2.164 -7.323 -8.953 1.00 90.50 110 ALA A C 1
ATOM 794 O O . ALA A 1 110 ? 1.309 -6.444 -9.048 1.00 90.50 110 ALA A O 1
ATOM 795 N N . LEU A 1 111 ? 2.144 -8.255 -8.001 1.00 91.75 111 LEU A N 1
ATOM 796 C CA . LEU A 1 111 ? 1.214 -8.248 -6.877 1.00 91.75 111 LEU A CA 1
ATOM 797 C C . LEU A 1 111 ? 1.947 -7.708 -5.655 1.00 91.75 111 LEU A C 1
ATOM 799 O O . LEU A 1 111 ? 2.957 -8.276 -5.240 1.00 91.75 111 LEU A O 1
ATOM 803 N N . VAL A 1 112 ? 1.442 -6.612 -5.100 1.00 90.25 1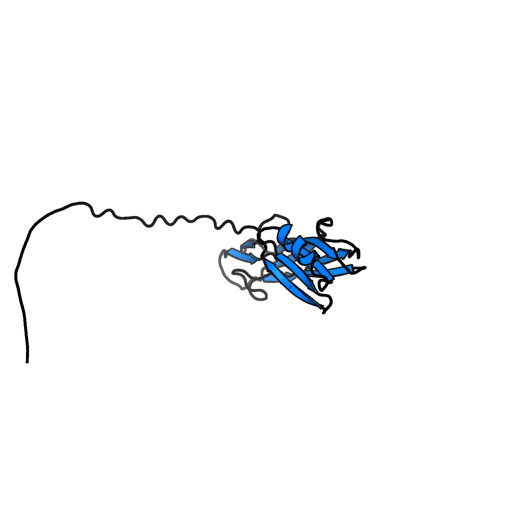12 VAL A N 1
ATOM 804 C CA . VAL A 1 112 ? 2.034 -5.946 -3.940 1.00 90.25 112 VAL A CA 1
ATOM 805 C C . VAL A 1 112 ? 1.065 -6.078 -2.767 1.00 90.25 112 VAL A C 1
ATOM 807 O O . VAL A 1 112 ? -0.001 -5.459 -2.805 1.00 90.25 112 VAL A O 1
ATOM 810 N N . PRO A 1 113 ? 1.371 -6.922 -1.767 1.00 90.88 113 PRO A N 1
ATOM 811 C CA . PRO A 1 113 ? 0.541 -7.053 -0.582 1.00 90.88 113 PRO A CA 1
ATOM 812 C C . PRO A 1 113 ? 0.774 -5.883 0.377 1.00 90.88 113 PRO A C 1
ATOM 814 O O . PRO A 1 113 ? 1.904 -5.426 0.540 1.00 90.88 113 PRO A O 1
ATOM 817 N N . PHE A 1 114 ? -0.293 -5.457 1.043 1.00 89.31 114 PHE A N 1
ATOM 818 C CA . PHE A 1 114 ? -0.275 -4.429 2.076 1.00 89.31 114 PHE A CA 1
ATOM 819 C C . PHE A 1 114 ? -0.941 -4.951 3.329 1.00 89.31 114 PHE A C 1
ATOM 821 O O . PHE A 1 114 ? -1.978 -5.608 3.259 1.00 89.31 114 PHE A O 1
ATOM 828 N N . ASP A 1 115 ? -0.352 -4.625 4.467 1.00 87.94 115 ASP A N 1
ATOM 829 C CA . ASP A 1 115 ? -0.875 -4.985 5.770 1.00 87.94 115 ASP A CA 1
ATOM 830 C C . ASP A 1 115 ? -0.904 -3.742 6.654 1.00 87.94 115 ASP A C 1
ATOM 832 O O . ASP A 1 115 ? -0.116 -2.814 6.476 1.00 87.94 115 ASP A O 1
ATOM 836 N N . ALA A 1 116 ? -1.820 -3.707 7.610 1.00 84.75 116 ALA A N 1
ATOM 837 C CA . ALA A 1 116 ? -1.887 -2.602 8.540 1.00 84.75 116 ALA A CA 1
ATOM 838 C C . ALA A 1 116 ? -0.731 -2.693 9.533 1.00 84.75 116 ALA A C 1
ATOM 840 O O . ALA A 1 116 ? -0.477 -3.744 10.125 1.00 84.75 116 ALA A O 1
ATOM 841 N N . GLN A 1 117 ? -0.058 -1.566 9.758 1.00 82.81 117 GLN A N 1
ATOM 842 C CA . GLN A 1 117 ? 1.024 -1.499 10.727 1.00 82.81 117 GLN A CA 1
ATOM 843 C C . GLN A 1 117 ? 0.558 -0.890 12.043 1.00 82.81 117 GLN A C 1
ATOM 845 O O . GLN A 1 117 ? -0.180 0.095 12.098 1.00 82.81 117 GLN A O 1
ATOM 850 N N . GLY A 1 118 ? 1.013 -1.486 13.143 1.00 74.06 118 GLY A N 1
ATOM 851 C CA . GLY A 1 118 ? 0.710 -0.993 14.478 1.00 74.06 118 GLY A CA 1
ATOM 852 C C . GLY A 1 118 ? 1.328 0.381 14.720 1.00 74.06 118 GLY A C 1
ATOM 853 O O . GLY A 1 118 ? 2.515 0.580 14.481 1.00 74.06 118 GLY A O 1
ATOM 854 N N . GLY A 1 119 ? 0.524 1.327 15.204 1.00 80.81 119 GLY A N 1
ATOM 855 C CA . GLY A 1 119 ? 1.018 2.552 15.826 1.00 80.81 119 GLY A CA 1
ATOM 856 C C . GLY A 1 119 ? 1.111 2.350 17.335 1.00 80.81 119 GLY A C 1
ATOM 857 O O . GLY A 1 119 ? 2.060 1.761 17.842 1.00 80.81 119 GLY A O 1
ATOM 858 N N . SER A 1 120 ? 0.089 2.814 18.059 1.00 82.25 120 SER A N 1
ATOM 859 C CA . SER A 1 120 ? -0.102 2.444 19.470 1.00 82.25 120 SER A CA 1
ATOM 860 C C . SER A 1 120 ? -0.837 1.113 19.636 1.00 82.25 120 SER A C 1
ATOM 862 O O . SER A 1 120 ? -0.795 0.529 20.714 1.00 82.25 120 SER A O 1
ATOM 864 N N . ALA A 1 121 ? -1.514 0.649 18.583 1.00 84.69 121 ALA A N 1
ATOM 865 C CA . ALA A 1 121 ? -2.215 -0.625 18.555 1.00 84.69 121 ALA A CA 1
ATOM 866 C C . ALA A 1 121 ? -1.288 -1.749 18.079 1.00 84.69 121 ALA A C 1
ATOM 868 O O . ALA A 1 121 ? -0.519 -1.561 17.138 1.00 84.69 121 ALA A O 1
ATOM 869 N N . SER A 1 122 ? -1.403 -2.930 18.677 1.00 86.19 122 SER A N 1
ATOM 870 C CA . SER A 1 122 ? -0.635 -4.121 18.300 1.00 86.19 122 SER A CA 1
ATOM 871 C C . SER A 1 122 ? -1.494 -5.120 17.522 1.00 86.19 122 SER A C 1
ATOM 873 O O . SER A 1 122 ? -2.570 -5.502 17.983 1.00 86.19 122 SER A O 1
ATOM 875 N N . SER A 1 123 ? -1.009 -5.587 16.369 1.00 87.56 123 SER A N 1
ATOM 876 C CA . SER A 1 123 ? -1.671 -6.655 15.602 1.00 87.56 123 SER A CA 1
ATOM 877 C C . SER A 1 123 ? -1.723 -7.961 16.408 1.00 87.56 123 SER A C 1
ATOM 879 O O . SER A 1 123 ? -0.804 -8.267 17.169 1.00 87.56 123 SER A O 1
ATOM 881 N N . GLY A 1 124 ? -2.822 -8.706 16.289 1.00 86.94 124 GLY A N 1
ATOM 882 C CA . GLY A 1 124 ? -3.102 -9.938 17.034 1.00 86.94 124 GLY A CA 1
ATOM 883 C C . GLY A 1 124 ? -3.574 -9.724 18.476 1.00 86.94 124 GLY A C 1
ATOM 884 O O . GLY A 1 124 ? -4.201 -10.616 19.042 1.00 86.94 124 GLY A O 1
ATOM 885 N N . THR A 1 125 ? -3.330 -8.543 19.051 1.00 87.31 125 THR A N 1
ATOM 886 C CA . THR A 1 125 ? -3.808 -8.172 20.390 1.00 87.31 125 THR A CA 1
ATOM 887 C C . THR A 1 125 ? -4.953 -7.177 20.301 1.00 87.31 125 THR A C 1
ATOM 889 O O . THR A 1 125 ? -6.025 -7.429 20.830 1.00 87.31 125 THR A O 1
ATOM 892 N N . ASP A 1 126 ? -4.760 -6.045 19.632 1.00 87.44 126 ASP A N 1
ATOM 893 C CA . ASP A 1 126 ? -5.750 -4.967 19.569 1.00 87.44 126 ASP A CA 1
ATOM 894 C C . ASP A 1 126 ? -6.625 -5.046 18.323 1.00 87.44 126 ASP A C 1
ATOM 896 O O . ASP A 1 126 ? -7.793 -4.658 18.364 1.00 87.44 126 ASP A O 1
ATOM 900 N N . TYR A 1 127 ? -6.068 -5.562 17.231 1.00 88.69 127 TYR A N 1
ATOM 901 C CA . TYR A 1 127 ? -6.759 -5.737 15.963 1.00 88.69 127 TYR A CA 1
ATOM 902 C C . TYR A 1 127 ? -6.250 -6.969 15.213 1.00 88.69 127 TYR A C 1
ATOM 904 O O . TYR A 1 127 ? -5.112 -7.400 15.394 1.00 88.69 127 TYR A O 1
ATOM 912 N N . LEU A 1 128 ? -7.093 -7.509 14.342 1.00 90.94 128 LEU A N 1
ATOM 913 C CA . LEU A 1 128 ? -6.717 -8.396 13.251 1.00 90.94 128 LEU A CA 1
ATOM 914 C C . LEU A 1 128 ? -6.679 -7.583 11.963 1.00 90.94 128 LEU A C 1
ATOM 916 O O . LEU A 1 128 ? -7.538 -6.727 11.740 1.00 90.94 128 LEU A O 1
ATOM 920 N N . SER A 1 129 ? -5.690 -7.866 11.125 1.00 91.19 129 SER A N 1
ATOM 921 C CA . SER A 1 129 ? -5.558 -7.253 9.813 1.00 91.19 129 SER A CA 1
ATOM 922 C C . SER A 1 129 ? -5.720 -8.305 8.726 1.00 91.19 129 SER A C 1
ATOM 924 O O . SER A 1 129 ? -5.195 -9.414 8.826 1.00 91.19 129 SER A O 1
ATOM 926 N N . THR A 1 130 ? -6.495 -7.955 7.709 1.00 93.06 130 THR A N 1
ATOM 927 C CA . THR A 1 130 ? -6.678 -8.726 6.487 1.00 93.06 130 THR A CA 1
ATOM 928 C C . THR A 1 130 ? -5.913 -8.008 5.383 1.00 93.06 130 THR A C 1
ATOM 930 O O . THR A 1 130 ? -6.350 -6.928 4.970 1.00 93.06 130 THR A O 1
ATOM 933 N N . PRO A 1 131 ? -4.787 -8.574 4.909 1.00 90.50 131 PRO A N 1
ATOM 934 C CA . PRO A 1 131 ? -3.955 -7.917 3.917 1.00 90.50 131 PRO A CA 1
ATOM 935 C C . PRO A 1 131 ? -4.704 -7.617 2.617 1.00 90.50 131 PRO A C 1
ATOM 937 O O . PRO A 1 131 ? -5.434 -8.459 2.090 1.00 90.50 131 PRO A O 1
ATOM 940 N N . GLY A 1 132 ? -4.479 -6.419 2.087 1.00 91.38 132 GLY A N 1
ATOM 941 C CA . GLY A 1 132 ? -4.910 -6.011 0.754 1.00 91.38 132 GLY A CA 1
ATOM 942 C C . GLY A 1 132 ? -3.846 -6.329 -0.292 1.00 91.38 132 GLY A C 1
ATOM 943 O O . GLY A 1 132 ? -2.687 -6.561 0.042 1.00 91.38 132 GLY A O 1
ATOM 944 N N . VAL A 1 133 ? -4.212 -6.316 -1.576 1.00 93.12 133 VAL A N 1
ATOM 945 C CA . VAL A 1 133 ? -3.254 -6.500 -2.678 1.00 93.12 133 VAL A CA 1
ATOM 946 C C . VAL A 1 133 ? -3.503 -5.461 -3.763 1.00 93.12 133 VAL A C 1
ATOM 948 O O . VAL A 1 133 ? -4.622 -5.346 -4.257 1.00 93.12 133 VAL A O 1
ATOM 951 N N . ALA A 1 134 ? -2.451 -4.746 -4.167 1.00 92.44 134 ALA A N 1
ATOM 952 C CA . ALA A 1 134 ? -2.457 -3.938 -5.382 1.00 92.44 134 ALA A CA 1
ATOM 953 C C . ALA A 1 134 ? -1.858 -4.737 -6.542 1.00 92.44 134 ALA A C 1
ATOM 955 O O . ALA A 1 134 ? -0.803 -5.363 -6.407 1.00 92.44 134 ALA A O 1
ATOM 956 N N . MET A 1 135 ? -2.516 -4.689 -7.698 1.00 94.00 135 MET A N 1
ATOM 957 C CA . MET A 1 135 ? -2.038 -5.318 -8.925 1.00 94.00 135 MET A CA 1
ATOM 958 C C . MET A 1 135 ? -1.475 -4.252 -9.865 1.00 94.00 135 MET A C 1
ATOM 960 O O . MET A 1 135 ? -2.225 -3.502 -10.486 1.00 94.00 135 MET A O 1
ATOM 964 N N . LEU A 1 136 ? -0.152 -4.183 -9.973 1.00 91.12 136 LEU A N 1
ATOM 965 C CA . LEU A 1 136 ? 0.528 -3.241 -10.855 1.00 91.12 136 LEU A CA 1
ATOM 966 C C . LEU A 1 136 ? 0.755 -3.879 -12.221 1.00 91.12 136 LEU A C 1
ATOM 968 O O . LEU A 1 136 ? 1.408 -4.919 -12.321 1.00 91.12 136 LEU A O 1
ATOM 972 N N . ASN A 1 137 ? 0.251 -3.235 -13.272 1.00 91.44 137 ASN A N 1
ATOM 973 C CA . ASN A 1 137 ? 0.624 -3.574 -14.639 1.00 91.44 137 ASN A CA 1
ATOM 974 C C . ASN A 1 137 ? 1.990 -2.958 -14.954 1.00 91.44 137 ASN A C 1
ATOM 976 O O . ASN A 1 137 ? 2.156 -1.744 -14.879 1.00 91.44 137 ASN A O 1
ATOM 980 N N . LEU A 1 138 ? 2.966 -3.804 -15.257 1.00 90.50 138 LEU A N 1
ATOM 981 C CA . LEU A 1 138 ? 4.331 -3.415 -15.559 1.00 90.50 138 LEU A CA 1
ATOM 982 C C . LEU A 1 138 ? 4.486 -3.299 -17.074 1.00 90.50 138 LEU A C 1
ATOM 984 O O . LEU A 1 138 ? 4.514 -4.306 -17.780 1.00 90.50 138 LEU A O 1
ATOM 988 N N . ASP A 1 139 ? 4.637 -2.071 -17.556 1.00 84.31 139 ASP A N 1
ATOM 989 C CA . ASP A 1 139 ? 4.868 -1.787 -18.968 1.00 84.31 139 ASP A CA 1
ATOM 990 C C . ASP A 1 139 ? 6.362 -1.508 -19.177 1.00 84.31 139 ASP A C 1
ATOM 992 O O . ASP A 1 139 ? 6.861 -0.404 -18.944 1.00 84.31 139 ASP A O 1
ATOM 996 N N . GLY A 1 140 ? 7.112 -2.552 -19.543 1.00 74.62 140 GLY A N 1
ATOM 997 C CA . GLY A 1 140 ? 8.567 -2.484 -19.694 1.00 74.62 140 GLY A CA 1
ATOM 998 C C . GLY A 1 140 ? 8.959 -1.450 -20.742 1.00 74.62 140 GLY A C 1
ATOM 999 O O . GLY A 1 140 ? 8.734 -1.653 -21.933 1.00 74.62 140 GLY A O 1
ATOM 1000 N N . GLY A 1 141 ? 9.526 -0.339 -20.278 1.00 71.62 141 GLY A N 1
ATOM 1001 C CA . GLY A 1 141 ? 9.756 0.860 -21.084 1.00 71.62 141 GLY A CA 1
ATOM 1002 C C . GLY A 1 141 ? 9.240 2.143 -20.431 1.00 71.62 141 GLY A C 1
ATOM 1003 O O . GLY A 1 141 ? 9.545 3.229 -20.918 1.00 71.62 141 GLY A O 1
ATOM 1004 N N . GLN A 1 142 ? 8.511 2.051 -19.314 1.00 78.81 142 GLN A N 1
ATOM 1005 C CA . GLN A 1 142 ? 8.144 3.212 -18.509 1.00 78.81 142 GLN A CA 1
ATOM 1006 C C . GLN A 1 142 ? 9.391 3.777 -17.813 1.00 78.81 142 GLN A C 1
ATOM 1008 O O . GLN A 1 142 ? 9.773 3.346 -16.725 1.00 78.81 142 GLN A O 1
ATOM 1013 N N . THR A 1 143 ? 10.050 4.734 -18.465 1.00 67.31 143 THR A N 1
ATOM 1014 C CA . THR A 1 143 ? 11.164 5.515 -17.914 1.00 67.31 143 THR A CA 1
ATOM 1015 C C . THR A 1 143 ? 10.623 6.678 -17.080 1.00 67.31 143 THR A C 1
ATOM 1017 O O . THR A 1 143 ? 9.625 7.292 -17.458 1.00 67.31 143 THR A O 1
ATOM 1020 N N . GLY A 1 144 ? 11.256 6.961 -15.937 1.00 62.44 144 GLY A N 1
ATOM 1021 C CA . GLY A 1 144 ? 10.726 7.843 -14.888 1.00 62.44 144 GLY A CA 1
ATOM 1022 C C . GLY A 1 144 ? 10.139 9.171 -15.384 1.00 62.44 144 GLY A C 1
ATOM 1023 O O . GLY A 1 144 ? 10.735 9.859 -16.208 1.00 62.44 144 GLY A O 1
ATOM 1024 N N . GLY A 1 145 ? 8.966 9.532 -14.854 1.00 56.47 145 GLY A N 1
ATOM 1025 C CA . GLY A 1 145 ? 8.262 10.788 -15.156 1.00 56.47 145 GLY A CA 1
ATOM 1026 C C . GLY A 1 145 ? 6.803 10.605 -15.587 1.00 56.47 145 GLY A C 1
ATOM 1027 O O . GLY A 1 145 ? 5.994 11.506 -15.379 1.00 56.47 145 GLY A O 1
ATOM 1028 N N . GLY A 1 146 ? 6.437 9.431 -16.109 1.00 55.84 146 GLY A N 1
ATOM 1029 C CA . GLY A 1 146 ? 5.040 9.037 -16.308 1.00 55.84 146 GLY A CA 1
ATOM 1030 C C . GLY A 1 146 ? 4.524 8.331 -15.060 1.00 55.84 146 GLY A C 1
ATOM 1031 O O . GLY A 1 146 ? 4.961 7.223 -14.777 1.00 55.84 146 GLY A O 1
ATOM 1032 N N . SER A 1 147 ? 3.633 8.957 -14.291 1.00 63.94 147 SER A N 1
ATOM 1033 C CA . SER A 1 147 ? 2.918 8.236 -13.228 1.00 63.94 147 SER A CA 1
ATOM 1034 C C . SER A 1 147 ? 1.765 7.464 -13.862 1.00 63.94 147 SER A C 1
ATOM 1036 O O . SER A 1 147 ? 0.924 8.057 -14.537 1.00 63.94 147 SER A O 1
ATOM 1038 N N . SER A 1 148 ? 1.756 6.141 -13.695 1.00 80.12 148 SER A N 1
ATOM 1039 C CA . SER A 1 148 ? 0.585 5.329 -14.046 1.00 80.12 148 SER A CA 1
ATOM 1040 C C . SER A 1 148 ? -0.596 5.745 -13.157 1.00 80.12 148 SER A C 1
ATOM 1042 O O . SER A 1 148 ? -0.352 6.238 -12.051 1.00 80.12 148 SER A O 1
ATOM 1044 N N . PRO A 1 149 ? -1.865 5.586 -13.578 1.00 87.25 149 PRO A N 1
ATOM 1045 C CA . PRO A 1 149 ? -2.991 5.782 -12.674 1.00 87.25 149 PRO A CA 1
ATOM 1046 C C . PRO A 1 149 ? -2.805 4.972 -11.379 1.00 87.25 149 PRO A C 1
ATOM 1048 O O . PRO A 1 149 ? -2.313 3.840 -11.439 1.00 87.25 149 PRO A O 1
ATOM 1051 N N . PRO A 1 150 ? -3.160 5.531 -10.209 1.00 89.25 150 PRO A N 1
ATOM 1052 C CA . PRO A 1 150 ? -3.053 4.801 -8.956 1.00 89.25 150 PRO A CA 1
ATOM 1053 C C . PRO A 1 150 ? -3.957 3.565 -8.980 1.00 89.25 150 PRO A C 1
ATOM 1055 O O . PRO A 1 150 ? -5.095 3.614 -9.450 1.00 89.25 150 PRO A O 1
ATOM 1058 N N . VAL A 1 151 ? -3.437 2.463 -8.449 1.00 93.19 151 VAL A N 1
ATOM 1059 C CA . VAL A 1 151 ? -4.179 1.235 -8.170 1.00 93.19 151 VAL A CA 1
ATOM 1060 C C . VAL A 1 151 ? -4.395 1.160 -6.669 1.00 93.19 151 VAL A C 1
ATOM 1062 O O . VAL A 1 151 ? -3.437 1.278 -5.908 1.00 93.19 151 VAL A O 1
ATOM 1065 N N . SER A 1 152 ? -5.633 0.946 -6.239 1.00 93.38 152 SER A N 1
ATOM 1066 C CA . SER A 1 152 ? -5.952 0.878 -4.816 1.00 93.38 152 SER A CA 1
ATOM 1067 C C . SER A 1 152 ? -5.865 -0.555 -4.282 1.00 93.38 152 SER A C 1
ATOM 1069 O O . SER A 1 152 ? -6.311 -1.502 -4.931 1.00 93.38 152 SER A O 1
ATOM 1071 N N . ALA A 1 153 ? -5.333 -0.702 -3.073 1.00 93.31 153 ALA A N 1
ATOM 1072 C CA . ALA A 1 153 ? -5.447 -1.888 -2.236 1.00 93.31 153 ALA A CA 1
ATOM 1073 C C . ALA A 1 153 ? -6.300 -1.561 -1.007 1.00 93.31 153 ALA A C 1
ATOM 1075 O O . ALA A 1 153 ? -6.173 -0.483 -0.423 1.00 93.31 153 ALA A O 1
ATOM 1076 N N . THR A 1 154 ? -7.153 -2.497 -0.595 1.00 94.75 154 THR A N 1
ATOM 1077 C CA . THR A 1 154 ? -7.971 -2.354 0.614 1.00 94.75 154 THR A CA 1
ATOM 1078 C C . THR A 1 154 ? -7.493 -3.330 1.674 1.00 94.75 154 THR A C 1
ATOM 1080 O O . THR A 1 154 ? -7.534 -4.538 1.460 1.00 94.75 154 THR A O 1
ATOM 1083 N N . VAL A 1 155 ? -7.046 -2.796 2.807 1.00 92.62 155 VAL A N 1
ATOM 10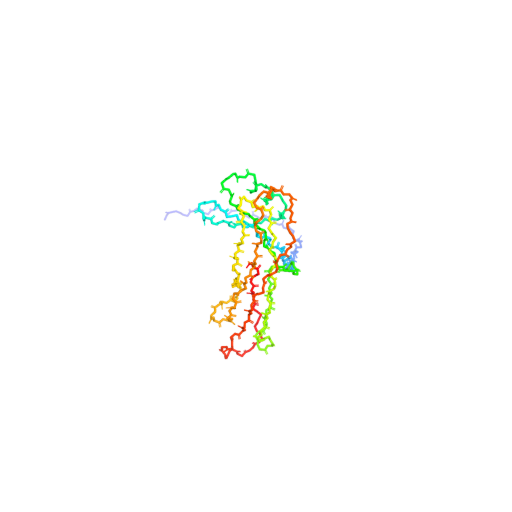84 C CA . VAL A 1 155 ? -6.658 -3.557 3.996 1.00 92.62 155 VAL A CA 1
ATOM 1085 C C . VAL A 1 155 ? -7.816 -3.514 4.984 1.00 92.62 155 VAL A C 1
ATOM 1087 O O . VAL A 1 155 ? -8.250 -2.434 5.389 1.00 92.62 155 VAL A O 1
ATOM 1090 N N . GLY A 1 156 ? -8.324 -4.683 5.360 1.00 92.00 156 GLY A N 1
ATOM 1091 C CA . GLY A 1 156 ? -9.427 -4.802 6.308 1.00 92.00 156 GLY A CA 1
ATOM 1092 C C . GLY A 1 156 ? -8.916 -4.894 7.739 1.00 92.00 156 GLY A C 1
ATOM 1093 O O . GLY A 1 156 ? -8.048 -5.708 8.036 1.00 92.00 156 GLY A O 1
ATOM 1094 N N . LEU A 1 157 ? -9.479 -4.106 8.645 1.00 92.31 157 LEU A N 1
ATOM 1095 C CA . LEU A 1 157 ? -9.192 -4.160 10.073 1.00 92.31 157 LEU A CA 1
ATOM 1096 C C . LEU A 1 157 ? -10.405 -4.630 10.849 1.00 92.31 157 LEU A C 1
ATOM 1098 O O . LEU A 1 157 ? -11.515 -4.136 10.645 1.00 92.31 157 LEU A O 1
ATOM 1102 N N . GLN A 1 158 ? -10.166 -5.491 11.827 1.00 91.44 158 GLN A N 1
ATOM 1103 C CA . GLN A 1 158 ? -11.151 -5.870 12.826 1.00 91.44 158 GLN A CA 1
ATOM 1104 C C . GLN A 1 158 ? -10.568 -5.653 14.215 1.00 91.44 158 GLN A C 1
ATOM 1106 O O . GLN A 1 158 ? -9.516 -6.196 14.534 1.00 91.44 158 GLN A O 1
ATOM 1111 N N . LEU A 1 159 ? -11.236 -4.865 15.053 1.00 89.19 159 LEU A N 1
ATOM 1112 C CA . LEU A 1 159 ? -10.810 -4.674 16.434 1.00 89.19 159 LEU A CA 1
ATOM 1113 C C . LEU A 1 159 ? -11.129 -5.918 17.264 1.00 89.19 159 LEU A C 1
ATOM 1115 O O . LEU A 1 159 ? -12.197 -6.515 17.135 1.00 89.19 159 LEU A O 1
ATOM 1119 N N . ILE A 1 160 ? -10.197 -6.294 18.136 1.00 88.12 160 ILE A N 1
ATOM 1120 C CA . ILE A 1 160 ? -10.367 -7.425 19.045 1.00 88.12 160 ILE A CA 1
ATOM 1121 C C . ILE A 1 160 ? -10.957 -6.903 20.358 1.00 88.12 160 ILE A C 1
ATOM 1123 O O . ILE A 1 160 ? -10.438 -5.969 20.977 1.00 88.12 160 ILE A O 1
ATOM 1127 N N . GLU A 1 161 ? -12.050 -7.503 20.816 1.00 79.44 161 GLU A N 1
ATOM 1128 C CA . GLU A 1 161 ? -12.597 -7.221 22.141 1.00 79.44 161 GLU A CA 1
ATOM 1129 C C . GLU A 1 161 ? -11.850 -8.037 23.205 1.00 79.44 161 GLU A C 1
ATOM 1131 O O . GLU A 1 161 ? -12.039 -9.242 23.329 1.00 79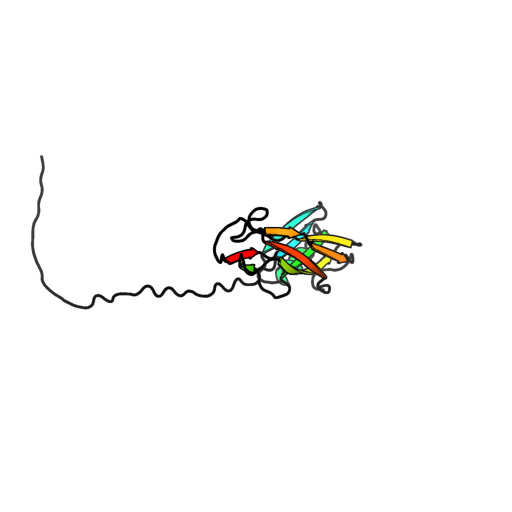.44 161 GLU A O 1
ATOM 1136 N N . ASN A 1 162 ? -11.017 -7.374 24.012 1.00 69.94 162 ASN A N 1
ATOM 1137 C CA . ASN A 1 162 ? -10.217 -8.027 25.064 1.00 69.94 162 ASN A CA 1
ATOM 1138 C C . ASN A 1 162 ? -10.789 -7.847 26.479 1.00 69.94 162 ASN A C 1
ATOM 1140 O O . ASN A 1 162 ? -10.046 -7.864 27.458 1.00 69.94 162 ASN A O 1
ATOM 1144 N N . GLY A 1 163 ? -12.093 -7.586 26.610 1.00 61.28 163 GLY A N 1
ATOM 1145 C CA . GLY A 1 163 ? -12.725 -7.355 27.917 1.00 61.28 163 GLY A CA 1
ATOM 1146 C C . GLY A 1 163 ? -12.241 -6.095 28.652 1.00 61.28 163 GLY A C 1
ATOM 1147 O O . GLY A 1 163 ? -12.519 -5.933 29.838 1.00 61.28 163 GLY A O 1
ATOM 1148 N N . GLN A 1 164 ? -11.522 -5.192 27.973 1.00 60.12 164 GLN A N 1
ATOM 1149 C CA . GLN A 1 164 ? -11.153 -3.897 28.536 1.00 60.12 164 GLN A CA 1
ATOM 1150 C C . GLN A 1 164 ? -12.374 -2.978 28.584 1.00 60.12 164 GLN A C 1
ATOM 1152 O O . GLN A 1 164 ? -12.988 -2.679 27.562 1.00 60.12 164 GLN A O 1
ATOM 1157 N N . THR A 1 165 ? -12.725 -2.524 29.785 1.00 51.28 165 THR A N 1
ATOM 1158 C CA . THR A 1 165 ? -13.828 -1.590 30.008 1.00 51.28 165 THR A CA 1
ATOM 1159 C C . THR A 1 165 ? -13.341 -0.158 29.813 1.00 51.28 165 THR A C 1
ATOM 1161 O O . THR A 1 165 ? -12.635 0.376 30.669 1.00 51.28 165 THR A O 1
ATOM 1164 N N . GLY A 1 166 ? -13.718 0.467 28.699 1.00 57.59 166 GLY A N 1
ATOM 1165 C CA . GLY A 1 166 ? -13.466 1.884 28.448 1.00 57.59 166 GLY A CA 1
ATOM 1166 C C . GLY A 1 166 ? -13.155 2.203 26.990 1.00 57.59 166 GLY A C 1
ATOM 1167 O O . GLY A 1 166 ? -12.756 1.351 26.201 1.00 57.59 166 GLY A O 1
ATOM 1168 N N . THR A 1 167 ? -13.333 3.472 26.653 1.00 60.03 167 THR A N 1
ATOM 1169 C CA . THR A 1 167 ? -13.020 4.036 25.348 1.00 60.03 167 THR A CA 1
ATOM 1170 C C . THR A 1 167 ? -11.506 4.226 25.217 1.00 60.03 167 THR A C 1
ATOM 1172 O O . THR A 1 167 ? -10.942 5.110 25.859 1.00 60.03 167 THR A O 1
ATOM 1175 N N . GLN A 1 168 ? -10.836 3.406 24.403 1.00 67.81 168 GLN A N 1
ATOM 1176 C CA . GLN A 1 168 ? -9.401 3.543 24.120 1.00 67.81 168 GLN A CA 1
ATOM 1177 C C . GLN A 1 168 ? -9.185 3.948 22.663 1.00 67.81 168 GLN A C 1
ATOM 1179 O O . GLN A 1 168 ? -9.699 3.289 21.760 1.00 67.81 168 GLN A O 1
ATOM 1184 N N . THR A 1 169 ? -8.402 5.005 22.448 1.00 79.00 169 THR A N 1
ATOM 1185 C CA . THR A 1 169 ? -7.978 5.449 21.118 1.00 79.00 169 THR A CA 1
ATOM 1186 C C . THR A 1 169 ? -6.739 4.668 20.670 1.00 79.00 169 THR A C 1
ATOM 1188 O O . THR A 1 169 ? -5.684 4.722 21.306 1.00 79.00 169 THR A O 1
ATOM 1191 N N . LEU A 1 170 ? -6.884 3.928 19.577 1.00 77.06 170 LEU A N 1
ATOM 1192 C CA . LEU A 1 170 ? -5.891 3.053 18.968 1.00 77.06 170 LEU A CA 1
ATOM 1193 C C . LEU A 1 170 ? -5.401 3.674 17.659 1.00 77.06 170 LEU A C 1
ATOM 1195 O O . LEU A 1 170 ? -6.202 3.911 16.760 1.00 77.06 170 LEU A O 1
ATOM 1199 N N . SER A 1 171 ? -4.094 3.902 17.543 1.00 80.81 171 SER A N 1
ATOM 1200 C CA . SER A 1 171 ? -3.475 4.438 16.330 1.00 80.81 171 SER A CA 1
ATOM 1201 C C . SER A 1 171 ? -2.925 3.301 15.479 1.00 80.81 171 SER A C 1
ATOM 1203 O O . SER A 1 171 ? -2.137 2.486 15.975 1.00 80.81 171 SER A O 1
ATOM 1205 N N . ILE A 1 172 ? -3.317 3.269 14.207 1.00 78.06 172 ILE A N 1
ATOM 1206 C CA . ILE A 1 172 ? -2.828 2.327 13.192 1.00 78.06 172 ILE A CA 1
ATOM 1207 C C . ILE A 1 172 ? -2.218 3.135 12.049 1.00 78.06 172 ILE A C 1
ATOM 1209 O O . ILE A 1 172 ? -2.822 4.104 11.581 1.00 78.06 172 ILE A O 1
ATOM 1213 N N . VAL A 1 173 ? -1.012 2.753 11.634 1.00 79.88 173 VAL A N 1
ATOM 1214 C CA . VAL A 1 173 ? -0.260 3.374 10.542 1.00 79.88 173 VAL A CA 1
ATOM 1215 C C . VAL A 1 173 ? -0.681 2.747 9.215 1.00 79.88 173 VAL A C 1
ATOM 1217 O O . VAL A 1 173 ? -0.876 1.536 9.114 1.00 79.88 173 VAL A O 1
ATOM 1220 N N . ARG A 1 174 ? -0.840 3.601 8.204 1.00 75.38 174 ARG A N 1
ATOM 1221 C CA . ARG A 1 174 ? -1.254 3.243 6.850 1.00 75.38 174 ARG A CA 1
ATOM 1222 C C . ARG A 1 174 ? -0.053 3.349 5.921 1.00 75.38 174 ARG A C 1
ATOM 1224 O O . ARG A 1 174 ? 0.364 4.462 5.605 1.00 75.38 174 ARG A O 1
ATOM 1231 N N . THR A 1 175 ? 0.490 2.204 5.532 1.00 64.06 175 THR A N 1
ATOM 1232 C CA . THR A 1 175 ? 1.647 2.048 4.638 1.00 64.06 175 THR A CA 1
ATOM 1233 C C . THR A 1 175 ? 1.481 0.781 3.838 1.00 64.06 175 THR A C 1
ATOM 1235 O O . THR A 1 175 ? 1.052 -0.218 4.457 1.00 64.06 175 THR A O 1
#

Foldseek 3Di:
DDDDDDDDDDDDDDDDDPPPPDPPPPPPPPQPQFQKKKWWAFPVRDIDIDRDPDQAPVLLVSLVDPRTAWMKIKTWPVRGFKDKDKPPPDFKDKTKMWIKTFAHLDADKDKDKDWKAFDPDDDPQFKDKDIWIWIDGHDNPRRGDDIDGITMTIMMIGTDCPVDPDIDIGMIGGD

Sequence (175 aa):
MNILCICRTPARRTAGAIAVLLPLVLALPVQARAAQELVVVRKTGQASSYLSPSKVAGAAAACLDESVAFAFTVEPHDGVASIQLQRGTDVSRDIVIDVTLTCSSLQGTALVPFDAQGGSASSGTDYLSTPGVAMLNLDGGQTGGGSSP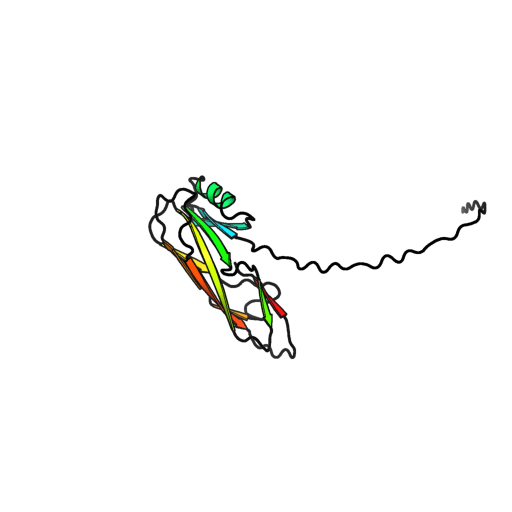PVSATVGLQLIENGQTGTQTLSIVRT